Protein AF-A0A916K1V3-F1 (afdb_monomer_lite)

Secondary structure (DSSP, 8-state):
---EEEESSTTSPPB--SEEES---B----EEEEPPTT-SSPEEEE------EEEEEEEESSHHHHHHHHHHHHSS--EEEEEEETTEEEEEEEEE-SS--EEEE-TTTSSSEEEEEEEEE---

Structure (mmCIF, N/CA/C/O backbone):
data_AF-A0A916K1V3-F1
#
_entry.id   AF-A0A916K1V3-F1
#
loop_
_atom_site.group_PDB
_atom_site.id
_atom_site.type_symbol
_atom_site.label_atom_id
_atom_site.label_alt_id
_atom_site.label_comp_id
_atom_site.label_asym_id
_atom_site.label_entity_id
_atom_site.label_seq_id
_atom_site.pdbx_PDB_ins_code
_atom_site.Cartn_x
_atom_site.Cartn_y
_atom_site.Cartn_z
_atom_site.occupancy
_atom_site.B_iso_or_equiv
_atom_site.auth_seq_id
_atom_site.auth_comp_id
_atom_site.auth_asym_id
_atom_site.auth_atom_id
_atom_site.pdbx_PDB_model_num
ATOM 1 N N . MET A 1 1 ? 7.033 4.558 17.437 1.00 62.78 1 MET A N 1
ATOM 2 C CA . MET A 1 1 ? 6.543 5.590 16.501 1.00 62.78 1 MET A CA 1
ATOM 3 C C . MET A 1 1 ? 5.198 5.109 15.985 1.00 62.78 1 MET A C 1
ATOM 5 O O . MET A 1 1 ? 5.061 3.901 15.835 1.00 62.78 1 MET A O 1
ATOM 9 N N . THR A 1 2 ? 4.207 5.989 15.842 1.00 84.19 2 THR A N 1
ATOM 10 C CA . THR A 1 2 ? 2.845 5.601 15.437 1.00 84.19 2 THR A CA 1
ATOM 11 C C . THR A 1 2 ? 2.660 5.904 13.960 1.00 84.19 2 THR A C 1
ATOM 13 O O . THR A 1 2 ? 2.854 7.048 13.546 1.00 84.19 2 THR A O 1
ATOM 16 N N . ASP A 1 3 ? 2.284 4.892 13.186 1.00 92.25 3 ASP A N 1
ATOM 17 C CA . ASP A 1 3 ? 1.994 5.056 11.767 1.00 92.25 3 ASP A CA 1
ATOM 18 C C . ASP A 1 3 ? 0.753 5.939 11.594 1.00 92.25 3 ASP A C 1
ATOM 20 O O . ASP A 1 3 ? -0.194 5.881 12.381 1.00 92.25 3 ASP A O 1
ATOM 24 N N . THR A 1 4 ? 0.774 6.811 10.593 1.00 95.94 4 THR A N 1
ATOM 25 C CA . THR A 1 4 ? -0.266 7.821 10.381 1.00 95.94 4 THR A CA 1
ATOM 26 C C . THR A 1 4 ? -0.620 7.919 8.910 1.00 95.94 4 THR A C 1
ATOM 28 O O . THR A 1 4 ? 0.261 7.939 8.053 1.00 95.94 4 THR A O 1
ATOM 31 N N . ILE A 1 5 ? -1.916 8.004 8.629 1.00 95.69 5 ILE A N 1
ATOM 32 C CA . ILE A 1 5 ? -2.479 8.270 7.312 1.00 95.69 5 ILE A CA 1
ATOM 33 C C . ILE A 1 5 ? -3.261 9.576 7.410 1.00 95.69 5 ILE A C 1
ATOM 35 O O . ILE A 1 5 ? -4.229 9.655 8.165 1.00 95.69 5 ILE A O 1
ATOM 39 N N . ALA A 1 6 ? -2.834 10.572 6.643 1.00 96.50 6 ALA A N 1
ATOM 40 C CA . ALA A 1 6 ? -3.462 11.883 6.568 1.00 96.50 6 ALA A CA 1
ATOM 41 C C . ALA A 1 6 ? -4.074 12.111 5.185 1.00 96.50 6 ALA A C 1
ATOM 43 O O . ALA A 1 6 ? -3.502 11.715 4.165 1.00 96.50 6 ALA A O 1
ATOM 44 N N . SER A 1 7 ? -5.222 12.781 5.142 1.00 96.06 7 SER A N 1
ATOM 45 C CA . SER A 1 7 ? -5.893 13.150 3.895 1.00 96.06 7 SER A CA 1
ATOM 46 C C . SER A 1 7 ? -5.538 14.571 3.472 1.00 96.06 7 SER A C 1
ATOM 48 O O . SER A 1 7 ? -5.374 15.465 4.298 1.00 96.06 7 SER A O 1
ATOM 50 N N . SER A 1 8 ? -5.480 14.819 2.164 1.00 95.44 8 SER A N 1
ATOM 51 C CA . SER A 1 8 ? -5.422 16.179 1.621 1.00 95.44 8 SER A CA 1
ATOM 52 C C . SER A 1 8 ? -6.706 16.974 1.880 1.00 95.44 8 SER A C 1
ATOM 54 O O . SER A 1 8 ? -6.711 18.191 1.706 1.00 95.44 8 SER A O 1
ATOM 56 N N . ASN A 1 9 ? -7.805 16.301 2.236 1.00 93.75 9 ASN A N 1
ATOM 57 C CA . ASN A 1 9 ? -9.033 16.938 2.691 1.00 93.75 9 ASN A CA 1
ATOM 58 C C . ASN A 1 9 ? -8.924 17.246 4.199 1.00 93.75 9 ASN A C 1
ATOM 60 O O . ASN A 1 9 ? -8.947 16.311 4.997 1.00 93.75 9 ASN A O 1
ATOM 64 N N . PRO A 1 10 ? -8.858 18.524 4.620 1.00 87.31 10 PRO A N 1
ATOM 65 C CA . PRO A 1 10 ? -8.644 18.883 6.025 1.00 87.31 10 PRO A CA 1
ATOM 66 C C . PRO A 1 10 ? -9.834 18.556 6.940 1.00 87.31 10 PRO A C 1
ATOM 68 O O . PRO A 1 10 ? -9.702 18.632 8.158 1.00 87.31 10 PRO A O 1
ATOM 71 N N . ALA A 1 11 ? -11.004 18.230 6.379 1.00 91.19 11 ALA A N 1
ATOM 72 C CA . ALA A 1 11 ? -12.163 17.787 7.154 1.00 91.19 11 ALA A CA 1
ATOM 73 C C . ALA A 1 11 ? -12.090 16.299 7.547 1.00 91.19 11 ALA A C 1
ATOM 75 O O . ALA A 1 11 ? -12.848 15.862 8.414 1.00 91.19 11 ALA A O 1
ATOM 76 N N . THR A 1 12 ? -11.200 15.527 6.920 1.00 92.81 12 THR A N 1
ATOM 77 C CA . THR A 1 12 ? -11.037 14.092 7.164 1.00 92.81 12 THR A CA 1
ATOM 78 C C . THR A 1 12 ? -9.966 13.897 8.234 1.00 92.81 12 THR A C 1
ATOM 80 O O . THR A 1 12 ? -8.819 14.297 8.048 1.00 92.81 12 THR A O 1
ATOM 83 N N . ALA A 1 13 ? -10.342 13.309 9.371 1.00 93.81 13 ALA A N 1
ATOM 84 C CA . ALA A 1 13 ? -9.423 13.076 10.482 1.00 93.81 13 ALA A CA 1
ATOM 85 C C . ALA A 1 13 ? -8.369 12.014 10.141 1.00 93.81 13 ALA A C 1
ATOM 87 O O . ALA A 1 13 ? -8.679 11.046 9.449 1.00 93.81 13 ALA A O 1
ATOM 88 N N . ASP A 1 14 ? -7.161 12.169 10.685 1.00 95.38 14 ASP A N 1
ATOM 89 C CA . ASP A 1 14 ? -6.073 11.209 10.508 1.00 95.38 14 ASP A CA 1
ATOM 90 C C . ASP A 1 14 ? -6.420 9.831 11.084 1.00 95.38 14 ASP A C 1
ATOM 92 O O . ASP A 1 14 ? -7.121 9.685 12.091 1.00 95.38 14 ASP A O 1
ATOM 96 N N . VAL A 1 15 ? -5.884 8.799 10.439 1.00 95.06 15 VAL A N 1
ATOM 97 C CA . VAL A 1 15 ? -6.065 7.401 10.825 1.00 95.06 15 VAL A CA 1
ATOM 98 C C . VAL A 1 15 ? -4.715 6.803 11.197 1.00 95.06 15 VAL A C 1
ATOM 100 O O . VAL A 1 15 ? -3.715 7.012 10.513 1.00 95.06 15 VAL A O 1
ATOM 103 N N . HIS A 1 16 ? -4.691 6.016 12.271 1.00 94.81 16 HIS A N 1
ATOM 104 C CA . HIS A 1 16 ? -3.465 5.436 12.816 1.00 94.81 16 HIS A CA 1
ATOM 105 C C . HIS A 1 16 ? -3.543 3.908 12.803 1.00 94.81 16 HIS A C 1
ATOM 107 O O . HIS A 1 16 ? -4.099 3.324 13.739 1.00 94.81 16 HIS A O 1
ATOM 113 N N . PRO A 1 17 ? -3.050 3.239 11.745 1.00 92.69 17 PRO A N 1
ATOM 114 C CA . PRO A 1 17 ? -2.966 1.789 11.743 1.00 92.69 17 PRO A CA 1
ATOM 115 C C . PRO A 1 17 ? -2.013 1.312 12.835 1.00 92.69 17 PRO A C 1
ATOM 117 O O . PRO A 1 17 ? -1.022 1.961 13.169 1.00 92.69 17 PRO A O 1
ATOM 120 N N . ARG A 1 18 ? -2.315 0.141 13.395 1.00 92.12 18 ARG A N 1
ATOM 121 C CA . ARG A 1 18 ? -1.437 -0.491 14.380 1.00 92.12 18 ARG A CA 1
ATOM 122 C C . ARG A 1 18 ? -0.215 -1.108 13.711 1.00 92.12 18 ARG A C 1
ATOM 124 O O . ARG A 1 18 ? 0.862 -1.113 14.304 1.00 92.12 18 ARG A O 1
ATOM 131 N N . LEU A 1 19 ? -0.424 -1.669 12.524 1.00 90.38 19 LEU A N 1
ATOM 132 C CA . LEU A 1 19 ? 0.602 -2.320 11.729 1.00 90.38 19 LEU A CA 1
ATOM 133 C C . LEU A 1 19 ? 0.269 -2.196 10.241 1.00 90.38 19 LEU A C 1
ATOM 135 O O . LEU A 1 19 ? -0.883 -2.367 9.834 1.00 90.38 19 LEU A O 1
ATOM 139 N N . ILE A 1 20 ? 1.302 -1.966 9.437 1.00 91.75 20 ILE A N 1
ATOM 140 C CA . ILE A 1 20 ? 1.256 -2.116 7.984 1.00 91.75 20 ILE A CA 1
ATOM 141 C C . ILE A 1 20 ? 1.807 -3.491 7.644 1.00 91.75 20 ILE A C 1
ATOM 143 O O . ILE A 1 20 ? 2.970 -3.802 7.900 1.00 91.75 20 ILE A O 1
ATOM 147 N N . MET A 1 21 ? 0.943 -4.338 7.107 1.00 90.25 21 MET A N 1
ATOM 148 C CA . MET A 1 21 ? 1.264 -5.717 6.790 1.00 90.25 21 MET A CA 1
ATOM 149 C C . MET A 1 21 ? 1.838 -5.816 5.381 1.00 90.25 21 MET A C 1
ATOM 151 O O . MET A 1 21 ? 1.360 -5.154 4.461 1.00 90.25 21 MET A O 1
ATOM 155 N N . ASP A 1 22 ? 2.810 -6.712 5.217 1.00 87.75 22 ASP A N 1
ATOM 156 C CA . ASP A 1 22 ? 3.300 -7.150 3.908 1.00 87.75 22 ASP A CA 1
ATOM 157 C C . ASP A 1 22 ? 3.705 -5.991 2.978 1.00 87.75 22 ASP A C 1
ATOM 159 O O . ASP A 1 22 ? 3.224 -5.861 1.851 1.00 87.75 22 ASP A O 1
ATOM 163 N N . TRP A 1 23 ? 4.568 -5.099 3.476 1.00 89.19 23 TRP A N 1
ATOM 164 C CA . TRP A 1 23 ? 5.051 -3.955 2.705 1.00 89.19 23 TRP A CA 1
ATOM 165 C C . TRP A 1 23 ? 5.895 -4.410 1.505 1.00 89.19 23 TRP A C 1
ATOM 167 O O . TRP A 1 23 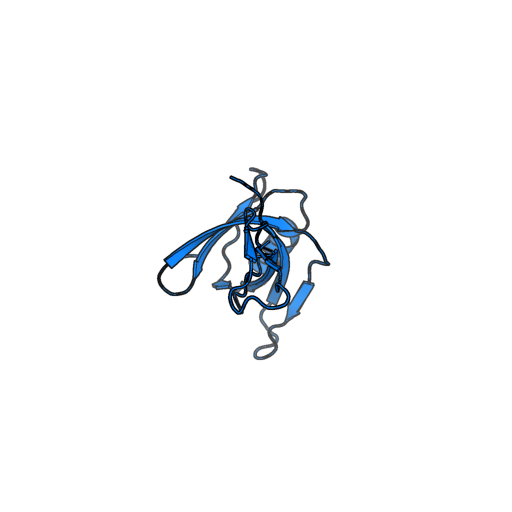? 7.075 -4.735 1.637 1.00 89.19 23 TRP A O 1
ATOM 177 N N . GLN A 1 24 ? 5.281 -4.406 0.321 1.00 90.38 24 GLN A N 1
ATOM 178 C CA . GLN A 1 24 ? 5.908 -4.808 -0.940 1.00 90.38 24 GLN A CA 1
ATOM 179 C C . GLN A 1 24 ? 5.631 -3.782 -2.056 1.00 90.38 24 GLN A C 1
ATOM 181 O O . GLN A 1 24 ? 4.853 -4.044 -2.978 1.00 90.38 24 GLN A O 1
ATOM 186 N N . PRO A 1 25 ? 6.218 -2.571 -1.996 1.00 90.19 25 PRO A N 1
ATOM 187 C CA . PRO A 1 25 ? 6.047 -1.579 -3.049 1.00 90.19 25 PRO A CA 1
ATOM 188 C C . PRO A 1 25 ? 6.727 -2.041 -4.345 1.00 90.19 25 PRO A C 1
ATOM 190 O O . PRO A 1 25 ? 7.903 -2.400 -4.350 1.00 90.19 25 PRO A O 1
ATOM 193 N N . ALA A 1 26 ? 6.014 -1.966 -5.469 1.00 92.88 26 ALA A N 1
ATOM 194 C CA . ALA A 1 26 ? 6.568 -2.237 -6.791 1.00 92.88 26 ALA A CA 1
ATOM 195 C C . ALA A 1 26 ? 6.722 -0.936 -7.584 1.00 92.88 26 ALA A C 1
ATOM 197 O O . ALA A 1 26 ? 5.849 -0.072 -7.553 1.00 92.88 26 ALA A O 1
ATOM 198 N N . ARG A 1 27 ? 7.805 -0.800 -8.353 1.00 94.44 27 ARG A N 1
ATOM 199 C CA . ARG A 1 27 ? 8.044 0.356 -9.226 1.00 94.44 27 ARG A CA 1
ATOM 200 C C . ARG A 1 27 ? 8.553 -0.114 -10.589 1.00 94.44 27 ARG A C 1
ATOM 202 O O . ARG A 1 27 ? 9.437 -0.967 -10.628 1.00 94.44 27 ARG A O 1
ATOM 209 N N . PRO A 1 28 ? 8.044 0.411 -11.718 1.00 92.94 28 PRO A N 1
ATOM 210 C CA . PRO A 1 28 ? 8.615 0.082 -13.016 1.00 92.94 28 PRO A CA 1
ATOM 211 C C . PRO A 1 28 ? 10.000 0.730 -13.149 1.00 92.94 28 PRO A C 1
ATOM 213 O O . PRO A 1 28 ? 10.118 1.955 -13.100 1.00 92.94 28 PRO A O 1
ATOM 216 N N . ALA A 1 29 ? 11.029 -0.099 -13.346 1.00 92.88 29 ALA A N 1
ATOM 217 C CA . ALA A 1 29 ? 12.425 0.337 -13.449 1.00 92.88 29 ALA A CA 1
ATOM 218 C C . ALA A 1 29 ? 12.710 1.198 -14.692 1.00 92.88 29 ALA A C 1
ATOM 220 O O . ALA A 1 29 ? 13.634 1.998 -14.671 1.00 92.88 29 ALA A O 1
ATOM 221 N N . ARG A 1 30 ? 11.909 1.045 -15.764 1.00 93.44 30 ARG A N 1
ATOM 222 C CA . ARG A 1 30 ? 12.051 1.777 -17.042 1.00 93.44 30 ARG A CA 1
ATOM 223 C C . ARG A 1 30 ? 13.481 1.740 -17.607 1.00 93.44 30 ARG A C 1
ATOM 225 O O . ARG A 1 30 ? 13.966 2.692 -18.208 1.00 93.44 30 ARG A O 1
ATOM 232 N N . THR A 1 31 ? 14.119 0.587 -17.444 1.00 95.25 31 THR A N 1
ATOM 233 C CA . THR A 1 31 ? 15.398 0.237 -18.056 1.00 95.25 31 THR A CA 1
ATOM 234 C C . THR A 1 31 ? 15.139 -0.691 -19.234 1.00 95.25 31 THR A C 1
ATOM 236 O O . THR A 1 31 ? 14.402 -1.667 -19.093 1.00 95.25 31 THR A O 1
ATOM 239 N N . VAL A 1 32 ? 15.738 -0.395 -20.386 1.00 95.31 32 VAL A N 1
ATOM 240 C CA . VAL A 1 32 ? 15.687 -1.255 -21.575 1.00 95.31 32 VAL A CA 1
ATOM 241 C C . VAL A 1 32 ? 17.094 -1.747 -21.873 1.00 95.31 32 VAL A C 1
ATOM 243 O O . VAL A 1 32 ? 18.024 -0.949 -21.981 1.00 95.31 32 VAL A O 1
ATOM 246 N N . VAL A 1 33 ? 17.245 -3.064 -21.993 1.00 96.19 33 VAL A N 1
ATOM 247 C CA . VAL A 1 33 ? 18.508 -3.718 -22.343 1.00 96.19 33 VAL A CA 1
ATOM 248 C C . VAL A 1 33 ? 18.417 -4.170 -23.795 1.00 96.19 33 VAL A C 1
ATOM 250 O O . VAL A 1 33 ? 17.496 -4.894 -24.168 1.00 96.19 33 VAL A O 1
ATOM 253 N N . HIS A 1 34 ? 19.357 -3.715 -24.612 1.00 94.88 34 HIS A N 1
ATOM 254 C CA . HIS A 1 34 ? 19.502 -4.082 -26.011 1.00 94.88 34 HIS A CA 1
ATOM 255 C C . HIS A 1 34 ? 20.685 -5.035 -26.142 1.00 94.88 34 HIS A C 1
ATOM 257 O O . HIS A 1 34 ? 21.842 -4.644 -25.975 1.00 94.88 34 HIS A O 1
ATOM 263 N N . GLU A 1 35 ? 20.387 -6.291 -26.449 1.00 95.44 35 GLU A N 1
ATOM 264 C CA . GLU A 1 35 ? 21.406 -7.263 -26.824 1.00 95.44 35 GLU A CA 1
ATOM 265 C C . GLU A 1 35 ? 21.882 -6.958 -28.247 1.00 95.44 35 GLU A C 1
ATOM 267 O O . GLU A 1 35 ? 21.080 -6.805 -29.172 1.00 95.44 35 GLU A O 1
ATOM 272 N N . LEU A 1 36 ? 23.195 -6.823 -28.413 1.00 93.19 36 LEU A N 1
ATOM 273 C CA . LEU A 1 36 ? 23.817 -6.508 -29.691 1.00 93.19 36 LEU A CA 1
ATOM 274 C C . LEU A 1 36 ? 24.401 -7.785 -30.293 1.00 93.19 36 LEU A C 1
ATOM 276 O O . LEU A 1 36 ? 25.102 -8.551 -29.633 1.00 93.19 36 LEU A O 1
ATOM 280 N N . LEU A 1 37 ? 24.118 -8.026 -31.571 1.00 92.56 37 LEU A N 1
ATOM 281 C CA . LEU A 1 37 ? 24.660 -9.190 -32.260 1.00 92.56 37 LEU A CA 1
ATOM 282 C C . LEU A 1 37 ? 26.184 -9.036 -32.400 1.00 92.56 37 LEU A C 1
ATOM 284 O O . LEU A 1 37 ? 26.653 -8.051 -32.964 1.00 92.56 37 LEU A O 1
ATOM 288 N N . TYR A 1 38 ? 26.930 -10.035 -31.922 1.00 91.56 38 TYR A N 1
ATOM 289 C CA . TYR A 1 38 ? 28.402 -10.094 -31.916 1.00 91.56 38 TYR A CA 1
ATOM 290 C C . TYR A 1 38 ? 29.127 -9.153 -30.941 1.00 91.56 38 TYR A C 1
ATOM 292 O O . TYR A 1 38 ? 30.356 -9.107 -30.972 1.00 91.56 38 TYR A O 1
ATOM 300 N N . ASP A 1 39 ? 28.412 -8.476 -30.042 1.00 91.31 39 ASP A N 1
ATOM 301 C CA . ASP A 1 39 ? 29.020 -7.749 -28.923 1.00 91.31 39 ASP A CA 1
ATOM 302 C C . ASP A 1 39 ? 28.616 -8.424 -27.600 1.00 91.31 39 ASP A C 1
ATOM 304 O O . ASP A 1 39 ? 27.4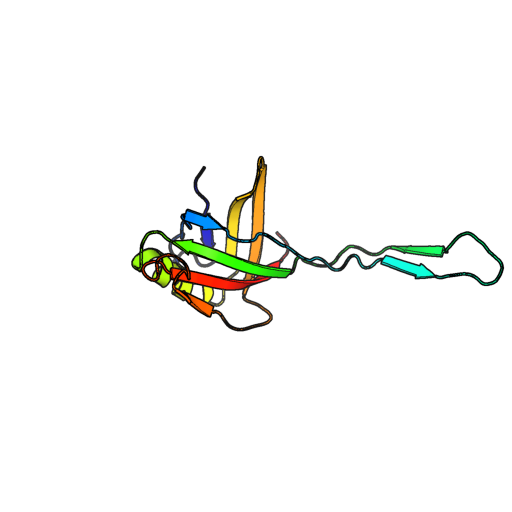22 -8.589 -27.338 1.00 91.31 39 ASP A O 1
ATOM 308 N N . PRO A 1 40 ? 29.571 -8.854 -26.754 1.00 92.62 40 PRO A N 1
ATOM 309 C CA . PRO A 1 40 ? 29.255 -9.414 -25.440 1.00 92.62 40 PRO A CA 1
ATOM 310 C C . PRO A 1 40 ? 28.719 -8.369 -24.444 1.00 92.62 40 PRO A C 1
ATOM 312 O O . PRO A 1 40 ? 28.267 -8.743 -23.361 1.00 92.62 40 PRO A O 1
ATOM 315 N N . THR A 1 41 ? 28.779 -7.076 -24.773 1.00 94.69 41 THR A N 1
ATOM 316 C CA . THR A 1 41 ? 28.343 -5.975 -23.911 1.00 94.69 41 THR A CA 1
ATOM 317 C C . THR A 1 41 ? 26.964 -5.471 -24.349 1.00 94.69 41 THR A C 1
ATOM 319 O O . THR A 1 41 ? 26.822 -4.969 -25.465 1.00 94.69 41 THR A O 1
ATOM 322 N N . PRO A 1 42 ? 25.927 -5.547 -23.497 1.00 92.94 42 PRO A N 1
ATOM 323 C CA . PRO A 1 42 ? 24.612 -5.031 -23.850 1.00 92.94 42 PRO A CA 1
ATOM 324 C C . PRO A 1 42 ? 24.589 -3.497 -23.826 1.00 92.94 42 PRO A C 1
ATOM 326 O O . PRO A 1 42 ? 25.158 -2.863 -22.935 1.00 92.94 42 PRO A O 1
ATOM 329 N N . ALA A 1 43 ? 23.860 -2.893 -24.764 1.00 95.00 43 ALA A N 1
ATOM 330 C CA . ALA A 1 43 ? 23.556 -1.467 -24.714 1.00 95.00 43 ALA A CA 1
ATOM 331 C C . ALA A 1 43 ? 22.342 -1.234 -23.803 1.00 95.00 43 ALA A C 1
ATOM 333 O O . ALA A 1 43 ? 21.306 -1.877 -23.961 1.00 95.00 43 ALA A O 1
ATOM 334 N N . VAL A 1 44 ? 22.445 -0.315 -22.843 1.00 95.75 44 VAL A N 1
ATOM 335 C CA . VAL A 1 44 ? 21.385 -0.065 -21.852 1.00 95.75 44 VAL A CA 1
ATOM 336 C C . VAL A 1 44 ? 20.851 1.355 -21.994 1.00 95.75 44 VAL A C 1
ATOM 338 O O . VAL A 1 44 ? 21.615 2.317 -21.934 1.00 95.75 44 VAL A O 1
ATOM 341 N N . SER A 1 45 ? 19.532 1.483 -22.136 1.00 96.56 45 SER A N 1
ATOM 342 C CA . SER A 1 45 ? 18.817 2.761 -22.117 1.00 96.56 45 SER A CA 1
ATOM 343 C C . SER A 1 45 ? 18.107 2.940 -20.776 1.00 96.56 45 SER A C 1
ATOM 345 O O . SER A 1 45 ? 17.373 2.054 -20.329 1.00 96.56 45 SER A O 1
ATOM 347 N N . LEU A 1 46 ? 18.318 4.093 -20.140 1.00 96.31 46 LEU A N 1
ATOM 348 C CA . LEU A 1 46 ? 17.745 4.439 -18.839 1.00 96.31 46 LEU A CA 1
ATOM 349 C C . LEU A 1 46 ? 16.715 5.560 -18.989 1.00 96.31 46 LEU A C 1
ATOM 351 O O . LEU A 1 46 ? 16.938 6.520 -19.724 1.00 96.31 46 LEU A O 1
ATOM 355 N N . ALA A 1 47 ? 15.613 5.451 -18.255 1.00 94.69 47 ALA A N 1
ATOM 356 C CA . ALA A 1 47 ? 14.658 6.527 -18.036 1.00 94.69 47 ALA A CA 1
ATOM 357 C C . ALA A 1 47 ? 14.285 6.580 -16.552 1.00 94.69 47 ALA A C 1
ATOM 359 O O . ALA A 1 47 ? 14.478 5.603 -15.824 1.00 94.69 47 ALA A O 1
ATOM 360 N N . ASP A 1 48 ? 13.727 7.708 -16.113 1.00 93.44 48 ASP A N 1
ATOM 361 C CA . ASP A 1 48 ? 13.312 7.861 -14.721 1.00 93.44 48 ASP A CA 1
ATOM 362 C C . ASP A 1 48 ? 12.297 6.780 -14.344 1.00 93.44 48 ASP A C 1
ATOM 364 O O . ASP A 1 48 ? 11.315 6.572 -15.078 1.00 93.44 48 ASP A O 1
ATOM 368 N N . PRO A 1 49 ? 12.496 6.099 -13.203 1.00 91.94 49 PRO A N 1
ATOM 369 C CA . PRO A 1 49 ? 11.616 5.027 -12.791 1.00 91.94 49 PRO A CA 1
ATOM 370 C C . PRO A 1 49 ? 10.218 5.598 -12.511 1.00 91.94 49 PRO A C 1
ATOM 372 O O . PRO A 1 49 ? 10.057 6.758 -12.133 1.00 91.94 49 PRO A O 1
ATOM 375 N N . GLY A 1 50 ? 9.175 4.803 -12.753 1.00 93.06 50 GLY A N 1
ATOM 376 C CA . GLY A 1 50 ? 7.798 5.291 -12.585 1.00 93.06 50 GLY A CA 1
ATOM 377 C C . GLY A 1 50 ? 7.395 5.467 -11.114 1.00 93.06 50 GLY A C 1
ATOM 378 O O . GLY A 1 50 ? 8.203 5.240 -10.221 1.00 93.06 50 GLY A O 1
ATOM 379 N N . PRO A 1 51 ? 6.140 5.834 -10.825 1.00 95.44 51 PRO A N 1
ATOM 380 C CA . PRO A 1 51 ? 5.628 5.849 -9.454 1.00 95.44 51 PRO A CA 1
ATOM 381 C C . PRO A 1 51 ? 5.570 4.434 -8.854 1.00 95.44 51 PRO A C 1
ATOM 383 O O . PRO A 1 51 ? 5.364 3.450 -9.576 1.00 95.44 51 PRO A O 1
ATOM 386 N N . ARG A 1 52 ? 5.743 4.324 -7.530 1.00 95.12 52 ARG A N 1
ATOM 387 C CA . ARG A 1 52 ? 5.433 3.097 -6.783 1.00 95.12 52 ARG A CA 1
ATOM 388 C C . ARG A 1 52 ? 3.945 2.772 -6.891 1.00 95.12 52 ARG A C 1
ATOM 390 O O . ARG A 1 52 ? 3.103 3.662 -6.967 1.00 95.12 52 ARG A O 1
ATOM 397 N N . ARG A 1 53 ? 3.628 1.486 -6.880 1.00 95.62 53 ARG A N 1
ATOM 398 C CA . ARG A 1 53 ? 2.268 0.951 -6.864 1.00 95.62 53 ARG A CA 1
ATOM 399 C C . ARG A 1 53 ? 2.237 -0.367 -6.107 1.00 95.62 53 ARG A C 1
ATOM 401 O O . ARG A 1 53 ? 3.260 -1.045 -5.994 1.00 95.62 53 ARG A O 1
ATOM 408 N N . GLY A 1 54 ? 1.062 -0.756 -5.643 1.00 94.94 54 GLY A N 1
ATOM 409 C CA . GLY A 1 54 ? 0.868 -2.022 -4.946 1.00 94.94 54 GLY A CA 1
ATOM 410 C C . GLY A 1 54 ? -0.421 -2.019 -4.145 1.00 94.94 54 GLY A C 1
ATOM 411 O O . GLY A 1 54 ? -1.337 -1.260 -4.450 1.00 94.94 54 GLY A O 1
ATOM 412 N N . VAL A 1 55 ? -0.469 -2.855 -3.111 1.00 95.81 55 VAL A N 1
ATOM 413 C CA . VAL A 1 55 ? -1.590 -2.929 -2.171 1.00 95.81 55 VAL A CA 1
ATOM 414 C C . VAL A 1 55 ? -1.055 -2.692 -0.765 1.00 95.81 55 VAL A C 1
ATOM 416 O O . VAL A 1 55 ? -0.181 -3.425 -0.308 1.00 95.81 55 VAL A O 1
ATOM 419 N N . LEU A 1 56 ? -1.561 -1.663 -0.089 1.00 95.31 56 LEU A N 1
ATOM 420 C CA . LEU A 1 56 ? -1.279 -1.403 1.321 1.00 95.31 56 LEU A CA 1
ATOM 421 C C . LEU A 1 56 ? -2.261 -2.204 2.158 1.00 95.31 56 LEU A C 1
ATOM 423 O O . LEU A 1 56 ? -3.456 -2.178 1.884 1.00 95.31 56 LEU A O 1
ATOM 427 N N . ARG A 1 57 ? -1.766 -2.925 3.162 1.00 95.25 57 ARG A N 1
ATOM 428 C CA . ARG A 1 57 ? -2.604 -3.721 4.059 1.00 95.25 57 ARG A CA 1
ATOM 429 C C . ARG A 1 57 ? -2.476 -3.179 5.464 1.00 95.25 57 ARG A C 1
ATOM 431 O O . ARG A 1 57 ? -1.405 -3.240 6.060 1.00 95.25 57 ARG A O 1
ATOM 438 N N . TYR A 1 58 ? -3.563 -2.640 5.982 1.00 94.69 58 TYR A N 1
ATOM 439 C CA . TYR A 1 58 ? -3.599 -1.998 7.283 1.00 94.69 58 TYR A CA 1
ATOM 440 C C . TYR A 1 58 ? -4.308 -2.881 8.286 1.00 94.69 58 TYR A C 1
ATOM 442 O O . TYR A 1 58 ? -5.442 -3.296 8.056 1.00 94.69 58 TYR A O 1
ATOM 450 N N . PHE A 1 59 ? -3.653 -3.125 9.413 1.00 93.00 59 PHE A N 1
ATOM 451 C CA . PHE A 1 59 ? -4.250 -3.789 10.557 1.00 93.00 59 PHE A CA 1
ATOM 452 C C . PHE A 1 59 ? -4.632 -2.760 11.622 1.00 93.00 59 PHE A C 1
ATOM 454 O O . PHE A 1 59 ? -3.821 -1.908 12.007 1.00 93.00 59 PHE A O 1
ATOM 461 N N . PHE A 1 60 ? -5.856 -2.876 12.133 1.00 90.75 60 PHE A N 1
ATOM 462 C CA . PHE A 1 60 ? -6.390 -2.018 13.186 1.00 90.75 60 PHE A CA 1
ATOM 463 C C . PHE A 1 60 ? -6.792 -2.829 14.416 1.00 90.75 60 PHE A C 1
ATOM 465 O O . PHE A 1 60 ? -7.383 -3.905 14.317 1.00 90.75 60 PHE A O 1
ATOM 472 N N . GLU A 1 61 ? -6.520 -2.277 15.601 1.00 88.50 61 GLU A N 1
ATOM 473 C CA . GLU A 1 61 ? -6.960 -2.879 16.863 1.00 88.50 61 GLU A CA 1
ATOM 474 C C . GLU A 1 61 ? -8.452 -2.650 17.127 1.00 88.50 61 GLU A C 1
ATOM 476 O O . GLU A 1 61 ? -9.050 -3.388 17.904 1.00 88.50 61 GLU A O 1
ATOM 481 N N . THR A 1 62 ? -9.083 -1.654 16.502 1.00 89.56 62 THR A N 1
ATOM 482 C CA . THR A 1 62 ? -10.497 -1.328 16.726 1.00 89.56 62 THR A CA 1
ATOM 483 C C . THR A 1 62 ? -11.270 -1.254 15.415 1.00 89.56 62 THR A C 1
ATOM 485 O O . THR A 1 62 ? -10.751 -0.814 14.389 1.00 89.56 62 THR A O 1
ATOM 488 N N . ALA A 1 63 ? -12.539 -1.670 15.457 1.00 88.00 63 ALA A N 1
ATOM 489 C CA . ALA A 1 63 ? -13.430 -1.588 14.301 1.00 88.00 63 ALA A CA 1
ATOM 490 C C . ALA A 1 63 ? -13.657 -0.132 13.865 1.00 88.00 63 ALA A C 1
ATOM 492 O O . ALA A 1 63 ? -13.612 0.159 12.680 1.00 88.00 63 ALA A O 1
ATOM 493 N N . SER A 1 64 ? -13.779 0.800 14.816 1.00 91.88 64 SER A N 1
ATOM 494 C CA . SER A 1 64 ? -13.991 2.217 14.505 1.00 91.88 64 SER A CA 1
ATOM 495 C C . SER A 1 64 ? -12.840 2.842 13.712 1.00 91.88 64 SER A C 1
ATOM 497 O O . SER A 1 64 ? -13.090 3.652 12.824 1.00 91.88 64 SER A O 1
ATOM 499 N N . GLN A 1 65 ? -11.586 2.466 13.988 1.00 91.88 65 GLN A N 1
ATOM 500 C CA . GLN A 1 65 ? -10.449 2.930 13.187 1.00 91.88 65 GLN A CA 1
ATOM 501 C C . GLN A 1 65 ? -10.407 2.274 11.807 1.00 91.88 65 GLN A C 1
ATOM 503 O O . GLN A 1 65 ? -10.071 2.947 10.836 1.00 91.88 65 GLN A O 1
ATOM 508 N N . ALA A 1 66 ? -10.771 0.993 11.705 1.00 92.62 66 ALA A N 1
ATOM 509 C CA . ALA A 1 66 ? -10.874 0.316 10.417 1.00 92.62 66 ALA A CA 1
ATOM 510 C C . ALA A 1 66 ? -11.960 0.951 9.532 1.00 92.62 66 ALA A C 1
ATOM 512 O O . ALA A 1 66 ? -11.710 1.213 8.358 1.00 92.62 66 ALA A O 1
ATOM 513 N N . ASP A 1 67 ? -13.118 1.278 10.107 1.00 94.25 67 ASP A N 1
ATOM 514 C CA . ASP A 1 67 ? -14.219 1.941 9.404 1.00 94.25 67 ASP A CA 1
ATOM 515 C C . ASP A 1 67 ? -13.838 3.370 8.988 1.00 94.25 67 ASP A C 1
ATOM 517 O O . ASP A 1 67 ? -14.122 3.791 7.867 1.00 94.25 67 ASP A O 1
ATOM 521 N N . ALA A 1 68 ? -13.134 4.110 9.854 1.00 94.94 68 ALA A N 1
ATOM 522 C CA . ALA A 1 68 ? -12.598 5.427 9.514 1.00 94.94 68 ALA A CA 1
ATOM 523 C C . ALA A 1 68 ? -11.565 5.344 8.379 1.00 94.94 68 ALA A C 1
ATOM 525 O O . ALA A 1 68 ? -11.590 6.160 7.459 1.00 94.94 68 ALA A O 1
ATOM 526 N N . CYS A 1 69 ? -10.692 4.331 8.404 1.00 95.38 69 CYS A N 1
ATOM 527 C CA . CYS A 1 69 ? -9.748 4.056 7.325 1.00 95.38 69 CYS A CA 1
ATOM 528 C C . CYS A 1 69 ? -10.476 3.764 6.012 1.00 95.38 69 CYS A C 1
ATOM 530 O O . CYS A 1 69 ? -10.130 4.333 4.978 1.00 95.38 69 CYS A O 1
ATOM 532 N N . TRP A 1 70 ? -11.492 2.903 6.057 1.00 96.06 70 TRP A N 1
ATOM 533 C CA . TRP A 1 70 ? -12.301 2.553 4.899 1.00 96.06 70 TRP A CA 1
ATOM 534 C C . TRP A 1 70 ? -12.974 3.788 4.291 1.00 96.06 70 TRP A C 1
ATOM 536 O O . TRP A 1 70 ? -12.838 4.043 3.096 1.00 96.06 70 TRP A O 1
ATOM 546 N N . ALA A 1 71 ? -13.643 4.591 5.123 1.00 96.00 71 ALA A N 1
ATOM 547 C CA . ALA A 1 71 ? -14.299 5.820 4.692 1.00 96.00 71 ALA A CA 1
ATOM 548 C C . ALA A 1 71 ? -13.299 6.817 4.086 1.00 96.00 71 ALA A C 1
ATOM 550 O O . ALA A 1 71 ? -13.535 7.317 2.990 1.00 96.00 71 ALA A O 1
ATOM 551 N N . MET A 1 72 ? -12.152 7.031 4.742 1.00 96.31 72 MET A N 1
ATOM 552 C CA . MET A 1 72 ? -11.081 7.900 4.245 1.00 96.31 72 MET A CA 1
ATOM 553 C C . MET A 1 72 ? -10.591 7.474 2.854 1.00 96.31 72 MET A C 1
ATOM 555 O O . MET A 1 72 ? -10.410 8.320 1.984 1.00 96.31 72 MET A O 1
ATOM 559 N N . HIS A 1 73 ? -10.384 6.176 2.621 1.00 96.25 73 HIS A N 1
ATOM 560 C CA . HIS A 1 73 ? -9.895 5.670 1.335 1.00 96.25 73 HIS A CA 1
ATOM 561 C C . HIS A 1 73 ? -10.970 5.619 0.241 1.00 96.25 73 HIS A C 1
ATOM 563 O O . HIS A 1 73 ? -10.636 5.552 -0.940 1.00 96.25 73 HIS A O 1
ATOM 569 N N . ALA A 1 74 ? -12.253 5.668 0.606 1.00 95.69 74 ALA A N 1
ATOM 570 C CA . ALA A 1 74 ? -13.349 5.806 -0.349 1.00 95.69 74 ALA A CA 1
ATOM 571 C C . ALA A 1 74 ? -13.505 7.251 -0.868 1.00 95.69 74 ALA A C 1
ATOM 573 O O . ALA A 1 74 ? -14.168 7.478 -1.886 1.00 95.69 74 ALA A O 1
ATOM 574 N N . GLU A 1 75 ? -12.905 8.237 -0.194 1.00 94.31 75 GLU A N 1
ATOM 575 C CA . GLU A 1 75 ? -12.922 9.633 -0.623 1.00 94.31 75 GLU A CA 1
ATOM 576 C C . GLU A 1 75 ? -11.950 9.905 -1.779 1.00 94.31 75 GLU A C 1
ATOM 578 O O . GLU A 1 75 ? -10.881 9.310 -1.918 1.00 94.31 75 GLU A O 1
ATOM 583 N N . LYS A 1 76 ? -12.298 10.891 -2.613 1.00 93.56 76 LYS A N 1
ATOM 584 C CA . LYS A 1 76 ? -11.406 11.397 -3.662 1.00 93.56 76 LYS A CA 1
ATOM 585 C C . LYS A 1 76 ? -10.397 12.367 -3.050 1.00 93.56 76 LYS A C 1
ATOM 587 O O . LYS A 1 76 ? -10.627 13.575 -3.052 1.00 93.56 76 LYS A O 1
ATOM 592 N N . ALA A 1 77 ? -9.288 11.842 -2.545 1.00 94.75 77 ALA A N 1
ATOM 593 C CA . ALA A 1 77 ? -8.224 12.632 -1.935 1.00 94.75 77 ALA A CA 1
ATOM 594 C C . ALA A 1 77 ? -6.831 12.078 -2.264 1.00 94.75 77 ALA A C 1
ATOM 596 O O . ALA A 1 77 ? -6.675 10.921 -2.658 1.00 94.75 77 ALA A O 1
ATOM 597 N N . VAL A 1 78 ? -5.812 12.923 -2.088 1.00 97.12 78 VAL A N 1
ATOM 598 C CA . VAL A 1 78 ? -4.421 12.472 -1.989 1.00 97.12 78 VAL A CA 1
ATOM 599 C C . VAL A 1 78 ? -4.160 12.140 -0.529 1.00 97.12 78 VAL A C 1
ATOM 601 O O . VAL A 1 78 ? -4.419 12.952 0.355 1.00 97.12 78 VAL A O 1
ATOM 604 N N . LEU A 1 79 ? -3.636 10.951 -0.282 1.00 97.56 79 LEU A N 1
ATOM 605 C CA . LEU A 1 79 ? -3.352 10.442 1.048 1.00 97.56 79 LEU A CA 1
ATOM 606 C C . LEU A 1 79 ? -1.846 10.479 1.291 1.00 97.56 79 LEU A C 1
ATOM 608 O O . LEU A 1 79 ? -1.051 10.262 0.377 1.00 97.56 79 LEU A O 1
ATOM 612 N N . THR A 1 80 ? -1.452 10.770 2.524 1.00 97.31 80 THR A N 1
ATOM 613 C CA . THR A 1 80 ? -0.057 10.754 2.965 1.00 97.31 80 THR A CA 1
ATOM 614 C C . THR A 1 80 ? 0.087 9.728 4.072 1.00 97.31 80 THR A C 1
ATOM 616 O O . THR A 1 80 ? -0.502 9.879 5.136 1.00 97.31 80 THR A O 1
ATOM 619 N N . LEU A 1 81 ? 0.858 8.680 3.810 1.00 95.75 81 LEU A N 1
ATOM 620 C CA . LEU A 1 81 ? 1.253 7.684 4.791 1.00 95.75 81 LEU A CA 1
ATOM 621 C C . LEU A 1 81 ? 2.623 8.061 5.350 1.00 95.75 81 LEU A C 1
ATOM 623 O O . LEU A 1 81 ? 3.578 8.168 4.585 1.00 95.75 81 LEU A O 1
ATOM 627 N N . THR A 1 82 ? 2.722 8.178 6.668 1.00 95.69 82 THR A N 1
ATOM 628 C CA . THR A 1 82 ? 3.985 8.263 7.404 1.00 95.69 82 THR A CA 1
ATOM 629 C C . THR A 1 82 ? 4.072 7.046 8.307 1.00 95.69 82 THR A C 1
ATOM 631 O O . THR A 1 82 ? 3.260 6.908 9.221 1.00 95.69 82 THR A O 1
ATOM 634 N N . ALA A 1 83 ? 5.027 6.156 8.052 1.00 92.25 83 ALA A N 1
ATOM 635 C CA . ALA A 1 83 ? 5.106 4.877 8.745 1.00 92.25 83 ALA A CA 1
ATOM 636 C C . ALA A 1 83 ? 6.532 4.494 9.124 1.00 92.25 83 ALA A C 1
ATOM 638 O O . ALA A 1 83 ? 7.482 4.808 8.407 1.00 92.25 83 ALA A O 1
ATOM 639 N N . ALA A 1 84 ? 6.679 3.784 10.237 1.00 89.81 84 ALA A N 1
ATOM 640 C CA . ALA A 1 84 ? 7.918 3.110 10.586 1.00 89.81 84 ALA A CA 1
ATOM 641 C C . ALA A 1 84 ? 7.961 1.754 9.871 1.00 89.81 84 ALA A C 1
ATOM 643 O O . ALA A 1 84 ? 7.280 0.806 10.259 1.00 89.81 84 ALA A O 1
ATOM 644 N N . ILE A 1 85 ? 8.757 1.665 8.809 1.00 83.94 85 ILE A N 1
ATOM 645 C CA . ILE A 1 85 ? 8.911 0.449 8.014 1.00 83.94 85 ILE A CA 1
ATOM 646 C C . ILE A 1 85 ? 10.331 -0.059 8.232 1.00 83.94 85 ILE A C 1
ATOM 648 O O . ILE A 1 85 ? 11.297 0.591 7.842 1.00 83.94 85 ILE A O 1
ATOM 652 N N . SER A 1 86 ? 10.465 -1.223 8.877 1.00 80.06 86 SER A N 1
ATOM 653 C CA . SER A 1 86 ? 11.762 -1.702 9.378 1.00 80.06 86 SER A CA 1
ATOM 654 C C . SER A 1 86 ? 12.409 -0.638 10.289 1.00 80.06 86 SER A C 1
ATOM 656 O O . SER A 1 86 ? 11.757 -0.170 11.220 1.00 80.06 86 SER A O 1
ATOM 658 N N . ASP A 1 87 ? 13.659 -0.250 10.025 1.00 82.12 87 ASP A N 1
ATOM 659 C CA . ASP A 1 87 ? 14.438 0.665 10.868 1.00 82.12 87 ASP A CA 1
ATOM 660 C C . ASP A 1 87 ? 14.387 2.133 10.391 1.00 82.12 87 ASP A C 1
ATOM 662 O O . ASP A 1 87 ? 15.145 2.972 10.879 1.00 82.12 87 ASP A O 1
ATOM 666 N N . HIS A 1 88 ? 13.517 2.468 9.429 1.00 85.00 88 HIS A N 1
ATOM 667 C CA . HIS A 1 88 ? 13.395 3.819 8.871 1.00 85.00 88 HIS A CA 1
ATOM 668 C C . HIS A 1 88 ? 11.949 4.326 8.859 1.00 85.00 88 HIS A C 1
ATOM 670 O O . HIS A 1 88 ? 10.982 3.566 8.866 1.00 85.00 88 HIS A O 1
ATOM 676 N N . THR A 1 89 ? 11.804 5.653 8.858 1.00 89.19 89 THR A N 1
ATOM 677 C CA . THR A 1 89 ? 10.519 6.311 8.610 1.00 89.19 89 THR A CA 1
ATOM 678 C C . THR A 1 89 ? 10.346 6.511 7.115 1.00 89.19 89 THR A C 1
ATOM 680 O O . THR A 1 89 ? 11.137 7.209 6.486 1.00 89.19 89 THR A O 1
ATOM 683 N N . GLU A 1 90 ? 9.290 5.929 6.567 1.00 91.38 90 GLU A N 1
ATOM 684 C CA . GLU A 1 90 ? 8.891 6.084 5.178 1.00 91.38 90 GLU A CA 1
ATOM 685 C C . GLU A 1 90 ? 7.733 7.081 5.086 1.00 91.38 90 GLU A C 1
ATOM 687 O O . GLU A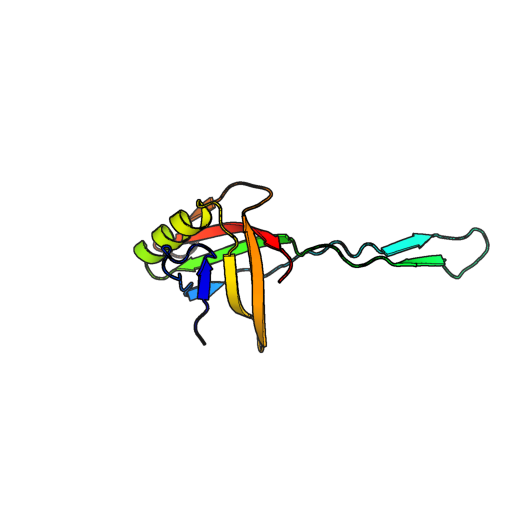 1 90 ? 6.793 7.033 5.883 1.00 91.38 90 GLU A O 1
ATOM 692 N N . THR A 1 91 ? 7.792 7.994 4.115 1.00 94.19 91 THR A N 1
ATOM 693 C CA . THR A 1 91 ? 6.677 8.892 3.784 1.00 94.19 91 THR A CA 1
ATOM 694 C C . THR A 1 91 ? 6.257 8.669 2.338 1.00 94.19 91 THR A C 1
ATOM 696 O O . THR A 1 91 ? 7.065 8.791 1.418 1.00 94.19 91 THR A O 1
ATOM 699 N N . LEU A 1 92 ? 4.983 8.347 2.128 1.00 95.00 92 LEU A N 1
ATOM 700 C CA . LEU A 1 92 ? 4.405 8.046 0.822 1.00 95.00 92 LEU A CA 1
ATOM 701 C C . LEU A 1 92 ? 3.170 8.916 0.593 1.00 95.00 92 LEU A C 1
ATOM 703 O O . LEU A 1 92 ? 2.208 8.833 1.351 1.00 95.00 92 LEU A O 1
ATOM 707 N N . ARG A 1 93 ? 3.162 9.691 -0.495 1.00 97.38 93 ARG A N 1
ATOM 708 C CA . ARG A 1 93 ? 1.946 10.330 -1.016 1.00 97.38 93 ARG A CA 1
ATOM 709 C C . ARG A 1 93 ? 1.345 9.455 -2.101 1.00 97.38 93 ARG A C 1
ATOM 711 O O . ARG A 1 93 ? 2.056 9.026 -3.008 1.00 97.38 93 ARG A O 1
ATOM 718 N N . TYR A 1 94 ? 0.054 9.179 -2.021 1.00 97.38 94 TYR A N 1
ATOM 719 C CA . TYR A 1 94 ? -0.603 8.252 -2.932 1.00 97.38 94 TYR A CA 1
ATOM 720 C C . TYR A 1 94 ? -2.076 8.587 -3.136 1.00 97.38 94 TYR A C 1
ATOM 722 O O . TYR A 1 94 ? -2.675 9.380 -2.414 1.00 97.38 94 TYR A O 1
ATOM 730 N N . VAL A 1 95 ? -2.656 7.955 -4.148 1.00 97.38 95 VAL A N 1
ATOM 731 C CA . VAL A 1 95 ? -4.100 7.889 -4.375 1.00 97.38 95 VAL A 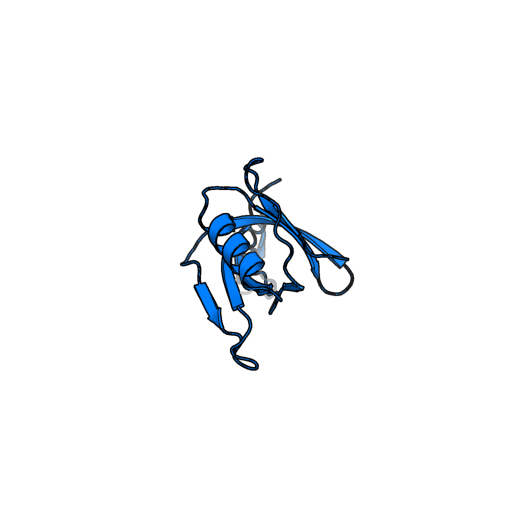CA 1
ATOM 732 C C . VAL A 1 95 ? -4.527 6.429 -4.418 1.00 97.38 95 VAL A C 1
ATOM 734 O O . VAL A 1 95 ? -3.718 5.554 -4.746 1.00 97.38 95 VAL A O 1
ATOM 737 N N . VAL A 1 96 ? -5.797 6.162 -4.121 1.00 96.69 96 VAL A N 1
ATOM 738 C CA . VAL A 1 96 ? -6.384 4.835 -4.334 1.00 96.69 96 VAL A CA 1
ATOM 739 C C . VAL A 1 96 ? -6.560 4.618 -5.836 1.00 96.69 96 VAL A C 1
ATOM 741 O O . VAL A 1 96 ? -7.223 5.408 -6.509 1.00 96.69 96 VAL A O 1
ATOM 744 N N . ALA A 1 97 ? -5.916 3.590 -6.387 1.00 94.81 97 ALA A N 1
ATOM 745 C CA . ALA A 1 97 ? -5.897 3.348 -7.826 1.00 94.81 97 ALA A CA 1
ATOM 746 C C . ALA A 1 97 ? -5.622 1.884 -8.172 1.00 94.81 97 ALA A C 1
ATOM 748 O O . ALA A 1 97 ? -4.795 1.230 -7.544 1.00 94.81 97 ALA A O 1
ATOM 749 N N . GLY A 1 98 ? -6.238 1.409 -9.259 1.00 81.69 98 GLY A N 1
ATOM 750 C CA . GLY A 1 98 ? -5.910 0.113 -9.860 1.00 81.69 98 GLY A CA 1
ATOM 751 C C . GLY A 1 98 ? -6.615 -1.100 -9.248 1.00 81.69 98 GLY A C 1
ATOM 752 O O . GLY A 1 98 ? -6.151 -2.214 -9.469 1.00 81.69 98 GLY A O 1
ATOM 753 N N . GLY A 1 99 ? -7.717 -0.908 -8.516 1.00 89.50 99 GLY A N 1
ATOM 754 C CA . GLY A 1 99 ? -8.539 -1.997 -7.985 1.00 89.50 99 GLY A CA 1
ATOM 755 C C . GLY A 1 99 ? -9.608 -1.518 -7.005 1.00 89.50 99 GLY A C 1
ATOM 756 O O . GLY A 1 99 ? -9.839 -0.314 -6.875 1.00 89.50 99 GLY A O 1
ATOM 757 N N . ASP A 1 100 ? -10.212 -2.476 -6.306 1.00 94.25 100 ASP A N 1
ATOM 758 C CA . ASP A 1 100 ? -11.216 -2.237 -5.272 1.00 94.25 100 ASP A CA 1
ATOM 759 C C . ASP A 1 100 ? -10.573 -2.092 -3.888 1.00 94.25 100 ASP A C 1
ATOM 761 O O . ASP A 1 100 ? -9.555 -2.718 -3.584 1.00 94.25 100 ASP A O 1
ATOM 765 N N . LEU A 1 101 ? 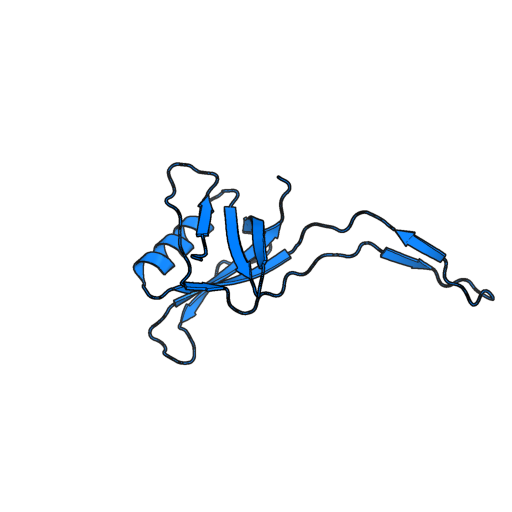-11.199 -1.287 -3.032 1.00 95.31 101 LEU A N 1
ATOM 766 C CA . LEU A 1 101 ? -10.923 -1.281 -1.600 1.00 95.31 101 LEU A CA 1
ATOM 767 C C . LEU A 1 101 ? -11.478 -2.584 -1.004 1.00 95.31 101 LEU A C 1
ATOM 769 O O . LEU A 1 101 ? -12.637 -2.921 -1.249 1.00 95.31 101 LEU A O 1
ATOM 773 N N . VAL A 1 102 ? -10.675 -3.326 -0.238 1.00 96.00 102 VAL A N 1
ATOM 774 C CA . VAL A 1 102 ? -11.092 -4.625 0.322 1.00 96.00 102 VAL A CA 1
ATOM 775 C C . VAL A 1 102 ? -11.005 -4.610 1.839 1.00 96.00 102 VAL A C 1
ATOM 777 O O . VAL A 1 102 ? -9.991 -4.235 2.416 1.00 96.00 102 VAL A O 1
ATOM 780 N N . GLN A 1 103 ? -12.083 -5.032 2.493 1.00 93.50 103 GLN A N 1
ATOM 781 C CA . GLN A 1 103 ? -12.148 -5.203 3.937 1.00 93.50 103 GLN A CA 1
ATOM 782 C C . GLN A 1 103 ? -12.271 -6.690 4.224 1.00 93.50 103 GLN A C 1
ATOM 784 O O . GLN A 1 103 ? -13.196 -7.350 3.751 1.00 93.50 103 GLN A O 1
ATOM 789 N N . ARG A 1 104 ? -11.333 -7.228 5.000 1.00 90.94 104 ARG A N 1
ATOM 790 C CA . ARG A 1 104 ? -11.338 -8.636 5.397 1.00 90.94 104 ARG A CA 1
ATOM 791 C C . ARG A 1 104 ? -11.085 -8.780 6.884 1.00 90.94 104 ARG A C 1
ATOM 793 O O . ARG A 1 104 ? -10.478 -7.915 7.505 1.00 90.94 104 ARG A O 1
ATOM 800 N N . LEU A 1 105 ? -11.544 -9.887 7.450 1.00 88.56 105 LEU A N 1
ATOM 801 C CA . LEU A 1 105 ? -11.161 -10.258 8.803 1.00 88.56 105 LEU A CA 1
ATOM 802 C C . LEU A 1 105 ? -9.752 -10.852 8.792 1.00 88.56 105 LEU A C 1
ATOM 804 O O . LEU A 1 105 ? -9.345 -11.518 7.837 1.00 88.56 105 LEU A O 1
ATOM 808 N N . ASP A 1 106 ? -9.018 -10.589 9.863 1.00 85.19 106 ASP A N 1
ATOM 809 C CA . ASP A 1 106 ? -7.740 -11.216 10.148 1.00 85.19 106 ASP A CA 1
ATOM 810 C C . ASP A 1 106 ? -7.919 -12.744 10.203 1.00 85.19 106 ASP A C 1
ATOM 812 O O . ASP A 1 106 ? -8.761 -13.222 10.968 1.00 85.19 106 ASP A O 1
ATOM 816 N N . PRO A 1 107 ? -7.179 -13.521 9.394 1.00 82.19 107 PRO A N 1
ATOM 817 C CA . PRO A 1 107 ? -7.395 -14.961 9.283 1.00 82.19 107 PRO A CA 1
ATOM 818 C C . PRO A 1 107 ? -7.046 -15.737 10.559 1.00 82.19 107 PRO A C 1
ATOM 820 O O . PRO A 1 107 ? -7.548 -16.845 10.729 1.00 82.19 107 PRO A O 1
ATOM 823 N N . GLU A 1 108 ? -6.208 -15.189 11.442 1.00 82.50 108 GLU A N 1
ATOM 824 C CA . GLU A 1 108 ? -5.818 -15.865 12.684 1.00 82.50 108 GLU A CA 1
ATOM 825 C C . GLU A 1 108 ? -6.843 -15.652 13.801 1.00 82.50 108 GLU A C 1
ATOM 827 O O . GLU A 1 108 ? -7.255 -16.607 14.458 1.00 82.50 108 GLU A O 1
ATOM 832 N N . SER A 1 109 ? -7.271 -14.406 14.019 1.00 80.56 109 SER A N 1
ATOM 833 C CA . SER A 1 109 ? -8.174 -14.069 15.123 1.00 80.56 109 SER A CA 1
ATOM 834 C C . SER A 1 109 ? -9.649 -13.996 14.734 1.00 80.56 109 SER A C 1
ATOM 836 O O . SER A 1 109 ? -10.496 -14.140 15.609 1.00 80.56 109 SER A O 1
ATOM 838 N N . ALA A 1 110 ? -9.976 -13.722 13.466 1.00 81.19 110 ALA A N 1
ATOM 839 C CA . ALA A 1 110 ? -11.320 -13.396 12.965 1.00 81.19 110 ALA A CA 1
ATOM 840 C C . ALA A 1 110 ? -12.050 -12.255 13.716 1.00 81.19 110 ALA A C 1
ATOM 842 O O . ALA A 1 110 ? -13.241 -12.030 13.512 1.00 81.19 110 ALA A O 1
ATOM 843 N N . LEU A 1 111 ? -11.343 -11.517 14.577 1.00 80.88 111 LEU A N 1
ATOM 844 C CA . LEU A 1 111 ? -11.889 -10.445 15.419 1.00 80.88 111 LEU A CA 1
ATOM 845 C C . LEU A 1 111 ? -11.393 -9.060 15.002 1.00 80.88 111 LEU A C 1
ATOM 847 O O . LEU A 1 111 ? -11.891 -8.043 15.489 1.00 80.88 111 LEU A O 1
ATOM 851 N N . ARG A 1 112 ? -10.369 -9.014 14.150 1.00 84.06 112 ARG A N 1
ATOM 852 C CA . ARG A 1 112 ? -9.709 -7.786 13.711 1.00 84.06 112 ARG A CA 1
ATOM 853 C C . ARG A 1 112 ? -9.899 -7.599 12.221 1.00 84.06 112 ARG A C 1
ATOM 855 O O . ARG A 1 112 ? -10.011 -8.571 11.481 1.00 84.06 112 ARG A O 1
ATOM 862 N N . THR A 1 113 ? -9.933 -6.346 11.799 1.00 88.12 113 THR A N 1
ATOM 863 C CA . THR A 1 113 ? -10.170 -5.982 10.407 1.00 88.12 113 THR A CA 1
ATOM 864 C C . THR A 1 113 ? -8.857 -5.590 9.748 1.00 88.12 113 THR A C 1
ATOM 866 O O . THR A 1 113 ? -8.090 -4.795 10.296 1.00 88.12 113 THR A O 1
ATOM 869 N N . ILE A 1 114 ? -8.635 -6.129 8.555 1.00 93.06 114 ILE A N 1
ATOM 870 C CA . ILE A 1 114 ? -7.580 -5.733 7.636 1.00 93.06 114 ILE A CA 1
ATOM 871 C C . ILE A 1 114 ? -8.229 -4.958 6.489 1.00 93.06 114 ILE A C 1
ATOM 873 O O . ILE A 1 114 ? -9.166 -5.451 5.855 1.00 93.06 114 ILE A O 1
ATOM 877 N N . ILE A 1 115 ? -7.718 -3.758 6.226 1.00 95.69 115 ILE A N 1
ATOM 878 C CA . ILE A 1 115 ? -8.111 -2.935 5.079 1.00 95.69 115 ILE A CA 1
ATOM 879 C C . ILE A 1 115 ? -7.013 -3.033 4.025 1.00 95.69 115 ILE A C 1
ATOM 881 O O . ILE A 1 115 ? -5.852 -2.755 4.320 1.00 95.69 115 ILE A O 1
ATOM 885 N N . GLU A 1 116 ? -7.368 -3.434 2.809 1.00 96.25 116 GLU A N 1
ATOM 886 C CA . GLU A 1 116 ? -6.461 -3.491 1.668 1.00 96.25 116 GLU A CA 1
ATOM 887 C C . GLU A 1 116 ? -6.769 -2.374 0.679 1.00 96.25 116 GLU A C 1
ATOM 889 O O . GLU A 1 116 ? -7.897 -2.240 0.203 1.00 96.25 116 GLU A O 1
ATOM 894 N N . VAL A 1 117 ? -5.743 -1.589 0.363 1.00 96.88 117 VAL A N 1
ATOM 895 C CA . VAL A 1 117 ? -5.850 -0.378 -0.443 1.00 96.88 117 VAL A CA 1
ATOM 896 C C . VAL A 1 117 ? -4.915 -0.484 -1.643 1.00 96.88 117 VAL A C 1
ATOM 898 O O . VAL A 1 117 ? -3.694 -0.385 -1.473 1.00 96.88 117 VAL A O 1
ATOM 901 N N . PRO A 1 118 ? -5.438 -0.665 -2.866 1.00 97.00 118 PRO A N 1
ATOM 902 C CA . PRO A 1 118 ? -4.617 -0.566 -4.059 1.00 97.00 118 PRO A CA 1
ATOM 903 C C . PRO A 1 118 ? -4.207 0.897 -4.250 1.00 97.00 118 PRO A C 1
ATOM 905 O O . PRO A 1 118 ? -5.048 1.797 -4.220 1.00 97.00 118 PRO A O 1
ATOM 908 N N . TYR A 1 119 ? -2.912 1.150 -4.410 1.00 97.12 119 TYR A N 1
ATOM 909 C CA . TYR A 1 119 ? -2.376 2.507 -4.432 1.00 97.12 119 TYR A CA 1
ATOM 910 C C . TYR A 1 119 ? -1.491 2.786 -5.644 1.00 97.12 119 TYR A C 1
ATOM 912 O O . TYR A 1 119 ? -0.831 1.899 -6.198 1.00 97.12 119 TYR A O 1
ATOM 920 N N . LEU A 1 120 ? -1.427 4.070 -5.988 1.00 97.06 120 LEU A N 1
ATOM 921 C CA . LEU A 1 120 ? -0.448 4.649 -6.896 1.00 97.06 120 LEU A CA 1
ATOM 922 C C . LEU A 1 120 ? 0.203 5.860 -6.226 1.00 97.06 120 LEU A C 1
ATOM 924 O O . LEU A 1 120 ? -0.489 6.775 -5.782 1.00 97.06 120 LEU A O 1
ATOM 928 N N . GLU A 1 121 ? 1.530 5.862 -6.159 1.00 97.12 121 GLU A N 1
ATOM 929 C CA . GLU A 1 121 ? 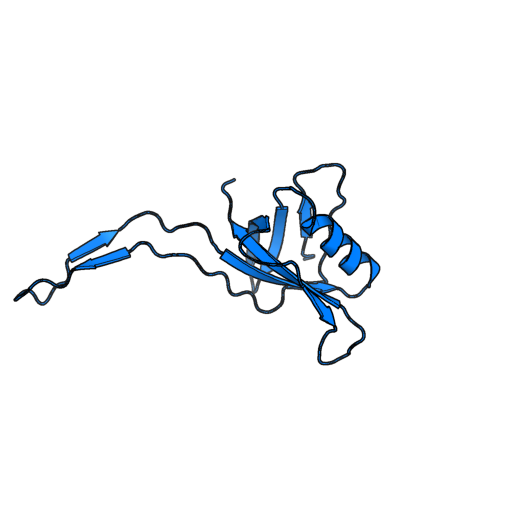2.317 6.991 -5.666 1.00 97.12 121 GLU A CA 1
ATOM 930 C C . GLU A 1 121 ? 2.120 8.225 -6.551 1.00 97.12 121 GLU A C 1
ATOM 932 O O . GLU A 1 121 ? 2.094 8.131 -7.782 1.00 97.12 121 GLU A O 1
ATOM 937 N N . VAL A 1 122 ? 2.030 9.390 -5.914 1.00 96.38 122 VAL A N 1
ATOM 938 C CA . VAL A 1 122 ? 1.955 10.688 -6.586 1.00 96.38 122 VAL A CA 1
ATOM 939 C C . VAL A 1 122 ? 3.094 11.602 -6.121 1.00 96.38 122 VAL A C 1
ATOM 941 O O . VAL A 1 122 ? 3.587 11.435 -5.003 1.00 96.38 122 VAL A O 1
ATOM 944 N N . PRO A 1 123 ? 3.536 12.560 -6.958 1.00 89.50 123 PRO A N 1
ATOM 945 C CA . PRO A 1 123 ? 4.577 13.518 -6.584 1.00 89.50 123 PRO A CA 1
ATOM 946 C C . PRO A 1 123 ? 4.220 14.322 -5.331 1.00 89.50 123 PRO A C 1
ATOM 948 O O . PRO A 1 123 ? 3.043 14.437 -4.986 1.00 89.50 123 PRO A O 1
ATOM 951 N N . ALA A 1 124 ? 5.238 14.886 -4.673 1.00 75.81 124 ALA A N 1
ATOM 952 C CA . ALA A 1 124 ? 5.107 15.895 -3.614 1.00 75.81 124 ALA A CA 1
ATOM 953 C C . ALA A 1 124 ? 4.552 17.235 -4.140 1.00 75.81 124 ALA A C 1
ATOM 955 O O . ALA A 1 124 ? 4.779 17.534 -5.329 1.00 75.81 124 ALA A O 1
#

Foldseek 3Di:
DWKWKDWPPPVQDIFTFPDWPDDDWDKAQQKDWADDPPDPDIDIDGDDIFWIWDKIKGWHPDPVSVVSVVVRLVDFTWMWIFDDDPPDTDIFTWHQDDDDWDWDADPPPSPIIIIIGTITTDDD

Radius of gyration: 18.24 Å; chains: 1; bounding box: 44×35×49 Å

Organism: NCBI:txid2812850

Sequence (124 aa):
MTDTIASSNPATADVHPRLIMDWQPARPARTVVHELLYDPTPAVSLADPGPRRGVLRYFFETASQADACWAMHAEKAVLTLTAAISDHTETLRYVVAGGDLVQRLDPESALRTIIEVPYLEVPA

pLDDT: mean 92.25, std 5.22, range [62.78, 97.56]